Protein AF-A0A4S8L332-F1 (afdb_monomer)

pLDDT: mean 81.07, std 17.59, range [41.16, 98.25]

Sequence (161 aa):
DRGEDDEDEEHAGPAFPWEDEKTLVSDLMDEYDDGGDDEQYSDEQLTSLADSIEDSLMLHSKELSEDAAETLVPAVNRVKQAHQALKVNADYTFGAGVLEFDEACKTMEAVTLNEFDELKELYRDTRLRIVDLFKELQEAYTRRDQLWLDLDKALDEAGMM

Solvent-accessible surface area (backbone atoms only — not comparable to full-atom values): 9426 Å² total; per-residue (Å²): 137,91,81,86,90,83,88,82,85,82,73,83,64,68,95,67,80,59,86,46,46,64,54,43,36,49,64,66,52,68,75,67,76,73,88,75,89,80,80,95,71,97,41,77,65,58,49,54,48,46,53,55,48,48,54,53,49,53,51,51,52,47,54,52,39,49,55,49,18,70,54,47,43,60,53,52,52,50,51,54,51,52,52,52,50,46,66,60,50,52,57,52,57,51,51,52,51,52,52,53,50,52,52,51,50,54,51,52,50,54,52,52,52,50,52,51,52,52,51,52,49,53,51,51,52,52,53,52,51,52,53,51,52,53,50,54,50,51,53,53,50,54,52,50,55,49,53,50,53,55,48,53,52,51,37,56,75,68,65,77,111

Structure (mmCIF, N/CA/C/O backbone):
data_AF-A0A4S8L332-F1
#
_entry.id   AF-A0A4S8L332-F1
#
loop_
_atom_site.group_PDB
_atom_site.id
_atom_site.type_symbol
_atom_site.label_atom_id
_atom_site.label_alt_id
_atom_site.label_comp_id
_atom_site.label_asym_id
_atom_site.label_entity_id
_atom_site.label_seq_id
_atom_site.pdbx_PDB_ins_code
_atom_site.Cartn_x
_atom_site.Cartn_y
_atom_site.Cartn_z
_atom_site.occupancy
_atom_site.B_iso_or_equiv
_atom_site.auth_seq_id
_atom_site.auth_comp_id
_atom_site.auth_asym_id
_atom_site.auth_atom_id
_atom_site.pdbx_PDB_model_num
ATOM 1 N N . ASP A 1 1 ? 19.972 -12.042 28.979 1.00 45.00 1 ASP A N 1
ATOM 2 C CA . ASP A 1 1 ? 19.303 -10.901 29.613 1.00 45.00 1 ASP A CA 1
ATOM 3 C C . ASP A 1 1 ? 17.973 -10.718 28.906 1.00 45.00 1 ASP A C 1
ATOM 5 O O . ASP A 1 1 ? 17.980 -10.680 27.680 1.00 45.00 1 ASP A O 1
ATOM 9 N N . ARG A 1 2 ? 16.893 -10.708 29.695 1.00 43.41 2 ARG A N 1
ATOM 10 C CA . ARG A 1 2 ? 15.463 -10.631 29.340 1.00 43.41 2 ARG A CA 1
ATOM 11 C C . ARG A 1 2 ? 14.847 -11.820 28.600 1.00 43.41 2 ARG A C 1
ATOM 13 O O . ARG A 1 2 ? 14.664 -11.799 27.389 1.00 43.41 2 ARG A O 1
ATOM 20 N N . GLY A 1 3 ? 14.485 -12.825 29.389 1.00 41.59 3 GLY A N 1
ATOM 21 C CA . GLY A 1 3 ? 13.325 -13.670 29.137 1.00 41.59 3 GLY A CA 1
ATOM 22 C C . GLY A 1 3 ? 12.377 -13.531 30.328 1.00 41.59 3 GLY A C 1
ATOM 23 O O . GLY A 1 3 ? 12.863 -13.508 31.456 1.00 41.59 3 GLY A O 1
ATOM 24 N N . GLU A 1 4 ? 11.085 -13.430 30.018 1.00 46.94 4 GLU A N 1
ATOM 25 C CA . GLU A 1 4 ? 9.957 -13.859 30.859 1.00 46.94 4 GLU A CA 1
ATOM 26 C C . GLU A 1 4 ? 9.672 -13.015 32.113 1.00 46.94 4 GLU A C 1
ATOM 28 O O . GLU A 1 4 ? 9.978 -13.413 33.227 1.00 46.94 4 GLU A O 1
ATOM 33 N N . ASP A 1 5 ? 9.015 -11.872 31.896 1.00 45.50 5 ASP A N 1
ATOM 34 C CA . ASP A 1 5 ? 8.039 -11.292 32.831 1.00 45.50 5 ASP A CA 1
ATOM 35 C C . ASP A 1 5 ? 6.737 -11.121 32.024 1.00 45.50 5 ASP A C 1
ATOM 37 O O . ASP A 1 5 ? 6.531 -10.080 31.413 1.00 45.50 5 ASP A O 1
ATOM 41 N N . ASP A 1 6 ? 5.923 -12.174 31.926 1.00 45.62 6 ASP A N 1
ATOM 42 C CA . ASP A 1 6 ? 4.542 -12.129 31.398 1.00 45.62 6 ASP A CA 1
ATOM 43 C C . ASP A 1 6 ? 3.670 -13.159 32.158 1.00 45.62 6 ASP A C 1
ATOM 45 O O . ASP A 1 6 ? 2.845 -13.875 31.592 1.00 45.62 6 ASP A O 1
ATOM 49 N N . GLU A 1 7 ? 3.876 -13.262 33.473 1.00 47.06 7 GLU A N 1
ATOM 50 C CA . GLU A 1 7 ? 3.005 -14.003 34.392 1.00 47.06 7 GLU A CA 1
ATOM 51 C C . GLU A 1 7 ? 2.351 -13.010 35.362 1.00 47.06 7 GLU A C 1
ATOM 53 O O . GLU A 1 7 ? 2.721 -12.965 36.523 1.00 47.06 7 GLU A O 1
ATOM 58 N N . ASP A 1 8 ? 1.432 -12.161 34.882 1.00 45.25 8 ASP A N 1
ATOM 59 C CA . ASP A 1 8 ? 0.619 -11.285 35.754 1.00 45.25 8 ASP A CA 1
ATOM 60 C C . ASP A 1 8 ? -0.705 -10.824 35.086 1.00 45.25 8 ASP A C 1
ATOM 62 O O . ASP A 1 8 ? -1.198 -9.721 35.309 1.00 45.25 8 ASP A O 1
ATOM 66 N N . GLU A 1 9 ? -1.339 -11.673 34.268 1.00 46.66 9 GLU A N 1
ATOM 67 C CA . GLU A 1 9 ? -2.736 -11.465 33.827 1.00 46.66 9 GLU A CA 1
ATOM 68 C C . GLU A 1 9 ? -3.653 -12.615 34.281 1.00 46.66 9 GLU A C 1
ATOM 70 O O . GLU A 1 9 ? -4.531 -13.078 33.553 1.00 46.66 9 GLU A O 1
ATOM 75 N N . GLU A 1 10 ? -3.477 -13.101 35.512 1.00 47.38 10 GLU A N 1
ATOM 76 C CA . GLU A 1 10 ? -4.413 -14.054 36.113 1.00 47.38 10 GLU A CA 1
ATOM 77 C C . GLU A 1 10 ? -5.513 -13.302 36.886 1.00 47.38 10 GLU A C 1
ATOM 79 O O . GLU A 1 10 ? -5.382 -12.930 38.047 1.00 47.38 10 GLU A O 1
ATOM 84 N N . HIS A 1 11 ? -6.628 -13.073 36.186 1.00 44.50 11 HIS A N 1
ATOM 85 C CA . HIS A 1 11 ? -7.965 -12.866 36.748 1.00 44.50 11 HIS A CA 1
ATOM 86 C C . HIS A 1 11 ? -8.146 -11.741 37.784 1.00 44.50 11 HIS A C 1
ATOM 88 O O . HIS A 1 11 ? -8.656 -11.960 38.884 1.00 44.50 11 HIS A O 1
ATOM 94 N N . ALA A 1 12 ? -7.948 -10.488 37.366 1.00 46.88 12 ALA A N 1
ATOM 95 C CA . ALA A 1 12 ? -8.847 -9.450 37.862 1.00 46.88 12 ALA A CA 1
ATOM 96 C C . ALA A 1 12 ? -10.250 -9.787 37.327 1.00 46.88 12 ALA A C 1
ATOM 98 O O . ALA A 1 12 ? -10.522 -9.641 36.132 1.00 46.88 12 ALA A O 1
ATOM 99 N N . GLY A 1 13 ? -11.125 -10.318 38.188 1.00 54.38 13 GLY A N 1
ATOM 100 C CA . GLY A 1 13 ? -12.549 -10.447 37.878 1.00 54.38 13 GLY A CA 1
ATOM 101 C C . GLY A 1 13 ? -13.101 -9.122 37.328 1.00 54.38 13 GLY A C 1
ATOM 102 O O . GLY A 1 13 ? -12.481 -8.074 37.530 1.00 54.38 13 GLY A O 1
ATOM 103 N N . PRO A 1 14 ? -14.229 -9.137 36.593 1.00 59.44 14 PRO A N 1
ATOM 104 C CA . PRO A 1 14 ? -14.805 -7.910 36.053 1.00 59.44 14 PRO A CA 1
ATOM 105 C C . PRO A 1 14 ? -14.863 -6.855 37.159 1.00 59.44 14 PRO A C 1
ATOM 107 O O . PRO A 1 14 ? -15.480 -7.096 38.191 1.00 59.44 14 PRO A O 1
ATOM 110 N N . ALA A 1 15 ? -14.202 -5.709 36.941 1.00 61.72 15 ALA A N 1
ATOM 111 C CA . ALA A 1 15 ? -14.049 -4.648 37.944 1.00 61.72 15 ALA A CA 1
ATOM 112 C C . ALA A 1 15 ? -15.389 -4.197 38.559 1.00 61.72 15 ALA A C 1
ATOM 114 O O . ALA A 1 15 ? -15.407 -3.632 39.645 1.00 61.72 15 ALA A O 1
ATOM 115 N N . PHE A 1 16 ? -16.497 -4.482 37.863 1.00 66.62 16 PHE A N 1
ATOM 116 C CA . PHE A 1 16 ? -17.864 -4.356 38.349 1.00 66.62 16 PHE A CA 1
ATOM 117 C C . PHE A 1 16 ? -18.670 -5.610 37.947 1.00 66.62 16 PHE A C 1
ATOM 119 O O . PHE A 1 16 ? -19.083 -5.719 36.781 1.00 66.62 16 PHE A O 1
ATOM 126 N N . PRO A 1 17 ? -18.901 -6.569 38.863 1.00 72.25 17 PRO A N 1
ATOM 127 C CA . PRO A 1 17 ? -19.632 -7.808 38.580 1.00 72.25 17 PRO A CA 1
ATOM 128 C C . PRO A 1 17 ? -21.156 -7.614 38.488 1.00 72.25 17 PRO A C 1
ATOM 130 O O . PRO A 1 17 ? -21.883 -8.578 38.271 1.00 72.25 17 PRO A O 1
ATOM 133 N N . TRP A 1 18 ? -21.654 -6.384 38.634 1.00 79.56 18 TRP A N 1
ATOM 134 C CA . TRP A 1 18 ? -23.081 -6.082 38.604 1.00 79.56 18 TRP A CA 1
ATOM 135 C C . TRP A 1 18 ? -23.634 -6.208 37.178 1.00 79.56 18 TRP A C 1
ATOM 137 O O . TRP A 1 18 ? -23.253 -5.454 36.275 1.00 79.56 18 TRP A O 1
ATOM 147 N N . GLU A 1 19 ? -24.504 -7.193 36.977 1.00 75.81 19 GLU A N 1
ATOM 148 C CA . GLU A 1 19 ? -25.238 -7.416 35.723 1.00 75.81 19 GLU A CA 1
ATOM 149 C C . GLU A 1 19 ? -26.694 -6.933 35.830 1.00 75.81 19 GLU A C 1
ATOM 151 O O . GLU A 1 19 ? -27.274 -6.492 34.836 1.00 75.81 19 GLU A O 1
ATOM 156 N N . ASP A 1 20 ? -27.258 -6.948 37.040 1.00 77.62 20 ASP A N 1
ATOM 157 C CA . ASP A 1 20 ? -28.590 -6.446 37.366 1.00 77.62 20 ASP A CA 1
ATOM 158 C C . ASP A 1 20 ? -28.603 -5.700 38.713 1.00 77.62 20 ASP A C 1
ATOM 160 O O . ASP A 1 20 ? -27.654 -5.766 39.501 1.00 77.62 20 ASP A O 1
ATOM 164 N N . GLU A 1 21 ? -29.686 -4.966 38.971 1.00 79.06 21 GLU A N 1
ATOM 165 C CA . GLU A 1 21 ? -29.873 -4.156 40.181 1.00 79.06 21 GLU A CA 1
ATOM 166 C C . GLU A 1 21 ? -29.805 -5.012 41.448 1.00 79.06 21 GLU A C 1
ATOM 168 O O . GLU A 1 21 ? -29.277 -4.585 42.471 1.00 79.06 21 GLU A O 1
ATOM 173 N N . LYS A 1 22 ? -30.260 -6.265 41.362 1.00 79.44 22 LYS A N 1
ATOM 174 C CA . LYS A 1 22 ? -30.251 -7.212 42.481 1.00 79.44 22 LYS A CA 1
ATOM 175 C C . LYS A 1 22 ? -28.837 -7.581 42.902 1.00 79.44 22 LYS A C 1
ATOM 177 O O . LYS A 1 22 ? -28.583 -7.686 44.094 1.00 79.44 22 LYS A O 1
ATOM 182 N N . THR A 1 23 ? -27.930 -7.748 41.941 1.00 79.94 23 THR A N 1
ATOM 183 C CA . THR A 1 23 ? -26.530 -8.079 42.213 1.00 79.94 23 THR A CA 1
ATOM 184 C C . THR A 1 23 ? -25.836 -6.944 42.968 1.00 79.94 23 THR A C 1
ATOM 186 O O . THR A 1 23 ? -25.067 -7.224 43.880 1.00 79.94 23 THR A O 1
ATOM 189 N N . LEU A 1 24 ? -26.134 -5.677 42.645 1.00 79.38 24 LEU A N 1
ATOM 190 C CA . LEU A 1 24 ? -25.608 -4.531 43.401 1.00 79.38 24 LEU A CA 1
ATOM 191 C C . LEU A 1 24 ? -26.254 -4.410 44.788 1.00 79.38 24 LEU A C 1
ATOM 193 O O . LEU A 1 24 ? -25.553 -4.178 45.765 1.00 79.38 24 LEU A O 1
ATOM 197 N N . VAL A 1 25 ? -27.579 -4.559 44.887 1.00 79.75 25 VAL A N 1
ATOM 198 C CA . VAL A 1 25 ? -28.289 -4.442 46.173 1.00 79.75 25 VAL A CA 1
ATOM 199 C C . VAL A 1 25 ? -27.840 -5.526 47.155 1.00 79.75 25 VAL A C 1
ATOM 201 O O . VAL A 1 25 ? -27.675 -5.228 48.332 1.00 79.75 25 VAL A O 1
ATOM 204 N N . SER A 1 26 ? -27.607 -6.759 46.696 1.00 79.31 26 SER A N 1
ATOM 205 C CA . SER A 1 26 ? -27.041 -7.824 47.536 1.00 79.31 26 SER A CA 1
ATOM 206 C C . SER A 1 26 ? -25.629 -7.493 48.023 1.00 79.31 26 SER A C 1
ATOM 208 O O . SER A 1 26 ? -25.372 -7.613 49.213 1.00 79.31 26 SER A O 1
ATOM 210 N N . ASP A 1 27 ? -24.756 -7.006 47.139 1.00 78.06 27 ASP A N 1
ATOM 211 C CA . ASP A 1 27 ? -23.380 -6.595 47.471 1.00 78.06 27 ASP A CA 1
ATOM 212 C C . ASP A 1 27 ? -23.355 -5.453 48.508 1.00 78.06 27 ASP A C 1
ATOM 214 O O . ASP A 1 27 ? -22.540 -5.451 49.424 1.00 78.06 27 ASP A O 1
ATOM 218 N N . LEU A 1 28 ? -24.305 -4.512 48.418 1.00 73.44 28 LEU A N 1
ATOM 219 C CA . LEU A 1 28 ? -24.420 -3.388 49.354 1.00 73.44 28 LEU A CA 1
ATOM 220 C C . LEU A 1 28 ? -25.042 -3.778 50.707 1.00 73.44 28 LEU A C 1
ATOM 222 O O . LEU A 1 28 ? -24.780 -3.124 51.712 1.00 73.44 28 LEU A O 1
ATOM 226 N N . MET A 1 29 ? -25.910 -4.794 50.729 1.00 75.69 29 MET A N 1
ATOM 227 C CA . MET A 1 29 ? -26.615 -5.242 51.937 1.00 75.69 29 MET A CA 1
ATOM 228 C C . MET A 1 29 ? -25.829 -6.272 52.747 1.00 75.69 29 MET A C 1
ATOM 230 O O . MET A 1 29 ? -25.939 -6.272 53.971 1.00 75.69 29 MET A O 1
ATOM 234 N N . ASP A 1 30 ? -25.022 -7.111 52.093 1.00 68.50 30 ASP A N 1
ATOM 235 C CA . ASP A 1 30 ? -24.183 -8.116 52.762 1.00 68.50 30 ASP A CA 1
ATOM 236 C C . ASP A 1 3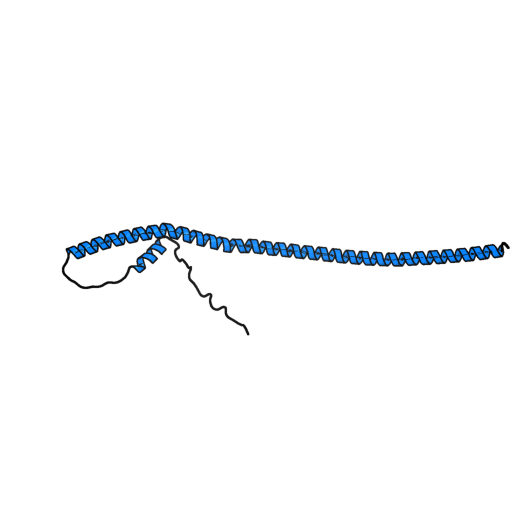0 ? -23.083 -7.475 53.640 1.00 68.50 30 ASP A C 1
ATOM 238 O O . ASP A 1 30 ? -22.539 -8.134 54.524 1.00 68.50 30 ASP A O 1
ATOM 242 N N . GLU A 1 31 ? -22.781 -6.181 53.464 1.00 59.97 31 GLU A N 1
ATOM 243 C CA . GLU A 1 31 ? -21.813 -5.439 54.289 1.00 59.97 31 GLU A CA 1
ATOM 244 C C . GLU A 1 31 ? -22.379 -5.006 55.665 1.00 59.97 31 GLU A C 1
ATOM 246 O O . GLU A 1 31 ? -21.619 -4.581 56.535 1.00 59.97 31 GLU A O 1
ATOM 251 N N . TYR A 1 32 ? -23.695 -5.142 55.896 1.00 55.66 32 TYR A N 1
ATOM 252 C CA . TYR A 1 32 ? -24.372 -4.733 57.140 1.00 55.66 32 TYR A CA 1
ATOM 253 C C . TYR A 1 32 ? -24.600 -5.864 58.161 1.00 55.66 32 TYR A C 1
ATOM 255 O O . TYR A 1 32 ? -25.199 -5.613 59.207 1.00 55.66 32 TYR A O 1
ATOM 263 N N . ASP A 1 33 ? -24.110 -7.082 57.914 1.00 52.72 33 ASP A N 1
ATOM 264 C CA . ASP A 1 33 ? -24.174 -8.191 58.882 1.00 52.72 33 ASP A CA 1
ATOM 265 C C . ASP A 1 33 ? -23.051 -8.068 59.938 1.00 52.72 33 ASP A C 1
ATOM 267 O O . ASP A 1 33 ? -22.166 -8.918 60.048 1.00 52.72 33 ASP A O 1
ATOM 271 N N . ASP A 1 34 ? -23.034 -6.961 60.695 1.00 46.94 34 ASP A N 1
ATOM 272 C CA . ASP A 1 34 ? -22.167 -6.816 61.872 1.00 46.94 34 ASP A CA 1
ATOM 273 C C . ASP A 1 34 ? -22.907 -7.331 63.109 1.00 46.94 34 ASP A C 1
ATOM 275 O O . ASP A 1 34 ? -23.775 -6.675 63.690 1.00 46.94 34 ASP A O 1
ATOM 279 N N . GLY A 1 35 ? -22.570 -8.565 63.483 1.00 54.94 35 GLY A N 1
ATOM 280 C CA . GLY A 1 35 ? -23.045 -9.228 64.686 1.00 54.94 35 GLY A CA 1
ATOM 281 C C . GLY A 1 35 ? -22.627 -8.482 65.952 1.00 54.94 35 GLY A C 1
ATOM 282 O O . GLY A 1 35 ? -21.525 -8.670 66.463 1.00 54.94 35 GLY A O 1
ATOM 283 N N . GLY A 1 36 ? -23.544 -7.687 66.499 1.00 45.84 36 GLY A N 1
ATOM 284 C CA . GLY A 1 36 ? -23.434 -7.066 67.816 1.00 45.84 36 GLY A CA 1
ATOM 285 C C . GLY A 1 36 ? -24.341 -7.749 68.835 1.00 45.84 36 GLY A C 1
ATOM 286 O O . GLY A 1 36 ? -25.435 -7.271 69.115 1.00 45.84 36 GLY A O 1
ATOM 287 N N . ASP A 1 37 ? -23.884 -8.872 69.381 1.00 53.12 37 ASP A N 1
ATOM 288 C CA . ASP A 1 37 ? -24.436 -9.496 70.587 1.00 53.12 37 ASP A CA 1
ATOM 289 C C . ASP A 1 37 ? -24.008 -8.626 71.787 1.00 53.12 37 ASP A C 1
ATOM 291 O O . ASP A 1 37 ? -22.820 -8.602 72.107 1.00 53.12 37 ASP A O 1
ATOM 295 N N . ASP A 1 38 ? -24.914 -7.865 72.424 1.00 43.44 38 ASP A N 1
ATOM 296 C CA . ASP A 1 38 ? -24.597 -7.245 73.723 1.00 43.44 38 ASP A CA 1
ATOM 297 C C . ASP A 1 38 ? -25.811 -7.084 74.671 1.00 43.44 38 ASP A C 1
ATOM 299 O O . ASP A 1 38 ? -26.717 -6.270 74.500 1.00 43.44 38 ASP A O 1
ATOM 303 N N . GLU A 1 39 ? -25.783 -7.963 75.672 1.00 46.38 39 GLU A N 1
ATOM 304 C CA . GLU A 1 39 ? -26.276 -7.928 77.053 1.00 46.38 39 GLU A CA 1
ATOM 305 C C . GLU A 1 39 ? -27.583 -7.199 77.455 1.00 46.38 39 GLU A C 1
ATOM 307 O O . GLU A 1 39 ? -27.676 -5.995 77.683 1.00 46.38 39 GLU A O 1
ATOM 312 N N . GLN A 1 40 ? -28.560 -8.061 77.761 1.00 56.94 40 GLN A N 1
ATOM 313 C CA . GLN A 1 40 ? -29.637 -7.968 78.758 1.00 56.94 40 GLN A CA 1
ATOM 314 C C . GLN A 1 40 ? -29.535 -6.838 79.808 1.00 56.94 40 GLN A C 1
ATOM 316 O O . GLN A 1 40 ? -28.904 -7.016 80.846 1.00 56.94 40 GLN A O 1
ATOM 321 N N . TYR A 1 41 ? -30.352 -5.789 79.660 1.00 41.16 41 TYR A N 1
ATOM 322 C CA . TYR A 1 41 ? -31.003 -5.103 80.787 1.00 41.16 41 TYR A CA 1
ATOM 323 C C . TYR A 1 41 ? -32.437 -4.707 80.413 1.00 41.16 41 TYR A C 1
ATOM 325 O O . TYR A 1 41 ? -32.749 -4.433 79.260 1.00 41.16 41 TYR A O 1
ATOM 333 N N . SER A 1 42 ? -33.331 -4.750 81.403 1.00 61.50 42 SER A N 1
ATOM 334 C CA . SER A 1 42 ? -34.779 -4.604 81.246 1.00 61.50 42 SER A CA 1
ATOM 335 C C . SER A 1 42 ? -35.174 -3.264 80.637 1.00 61.50 42 SER A C 1
ATOM 337 O O . SER A 1 42 ? -35.155 -2.255 81.343 1.00 61.50 42 SER A O 1
ATOM 339 N N . ASP A 1 43 ? -35.613 -3.279 79.384 1.00 52.38 43 ASP A N 1
ATOM 340 C CA . ASP A 1 43 ? -36.375 -2.180 78.815 1.00 52.38 43 ASP A CA 1
ATOM 341 C C . ASP A 1 43 ? -37.162 -2.640 77.574 1.00 52.38 43 ASP A C 1
ATOM 343 O O . ASP A 1 43 ? -36.805 -2.355 76.440 1.00 52.38 43 ASP A O 1
ATOM 347 N N . GLU A 1 44 ? -38.245 -3.399 77.782 1.00 58.44 44 GLU A N 1
ATOM 348 C CA . GLU A 1 44 ? -39.112 -3.910 76.698 1.00 58.44 44 GLU A CA 1
ATOM 349 C C . GLU A 1 44 ? -39.694 -2.787 75.810 1.00 58.44 44 GLU A C 1
ATOM 351 O O . GLU A 1 44 ? -40.106 -3.032 74.677 1.00 58.44 44 GLU A O 1
ATOM 356 N N . GLN A 1 45 ? -39.731 -1.545 76.310 1.00 57.53 45 GLN A N 1
ATOM 357 C CA . GLN A 1 45 ? -40.161 -0.370 75.549 1.00 57.53 45 GLN A CA 1
ATOM 358 C C . GLN A 1 45 ? -39.024 0.236 74.716 1.00 57.53 45 GLN A C 1
ATOM 360 O O . GLN A 1 45 ? -39.284 0.654 73.591 1.00 57.53 45 GLN A O 1
ATOM 365 N N . LEU A 1 46 ? -37.786 0.268 75.215 1.00 60.03 46 LEU A N 1
ATOM 366 C CA . LEU A 1 46 ? -36.602 0.681 74.463 1.00 60.03 46 LEU A CA 1
ATOM 367 C C . LEU A 1 46 ? -36.171 -0.396 73.474 1.00 60.03 46 LEU A C 1
ATOM 369 O O . LEU A 1 46 ? -35.718 -0.012 72.409 1.00 60.03 46 LEU A O 1
ATOM 373 N N . THR A 1 47 ? -36.350 -1.692 73.750 1.00 67.56 47 THR A N 1
ATOM 374 C CA . THR A 1 47 ? -36.131 -2.742 72.740 1.00 67.56 47 THR A CA 1
ATOM 375 C C . THR A 1 47 ? -37.199 -2.661 71.661 1.00 67.56 47 THR A C 1
ATOM 377 O O . THR A 1 47 ? -36.858 -2.601 70.496 1.00 67.56 47 THR A O 1
ATOM 380 N N . SER A 1 48 ? -38.481 -2.492 72.010 1.00 70.06 48 SER A N 1
ATOM 381 C CA . SER A 1 48 ? -39.529 -2.272 70.999 1.00 70.06 48 SER A CA 1
ATOM 382 C C . SER A 1 48 ? -39.324 -0.984 70.189 1.00 70.06 48 SER A C 1
ATOM 384 O O . SER A 1 48 ? -39.729 -0.926 69.027 1.00 70.06 48 SER A O 1
ATOM 386 N N . LEU A 1 49 ? -38.746 0.063 70.788 1.00 69.81 49 LEU A N 1
ATOM 387 C CA . LEU A 1 49 ? -38.393 1.297 70.087 1.00 69.81 49 LEU A CA 1
ATOM 388 C C . LEU A 1 49 ? -37.131 1.117 69.236 1.00 69.81 49 LEU A C 1
ATOM 390 O O . LEU A 1 49 ? -37.087 1.649 68.133 1.00 69.81 49 LEU A O 1
ATOM 394 N N . ALA A 1 50 ? -36.137 0.377 69.727 1.00 74.12 50 ALA A N 1
ATOM 395 C CA . ALA A 1 50 ? -34.931 0.022 68.991 1.00 74.12 50 ALA A CA 1
ATOM 396 C C . ALA A 1 50 ? -35.286 -0.833 67.772 1.00 74.12 50 ALA A C 1
ATOM 398 O O . ALA A 1 50 ? -34.945 -0.421 66.673 1.00 74.12 50 ALA A O 1
ATOM 399 N N . ASP A 1 51 ? -36.092 -1.884 67.939 1.00 74.94 51 ASP A N 1
ATOM 400 C CA . ASP A 1 51 ? -36.610 -2.732 66.859 1.00 74.94 51 ASP A CA 1
ATOM 401 C C . ASP A 1 51 ? -37.411 -1.895 65.842 1.00 74.94 51 ASP A C 1
ATOM 403 O O . ASP A 1 51 ? -37.223 -1.996 64.634 1.00 74.94 51 ASP A O 1
ATOM 407 N N . SER A 1 52 ? -38.272 -0.981 66.313 1.00 75.69 52 SER A N 1
ATOM 408 C CA . SER A 1 52 ? -39.035 -0.089 65.425 1.00 75.69 52 SER A CA 1
ATOM 409 C C . SER A 1 52 ? -38.151 0.898 64.655 1.00 75.69 52 SER A C 1
ATOM 411 O O . SER A 1 52 ? -38.527 1.317 63.556 1.00 75.69 52 SER A O 1
ATOM 413 N N . ILE A 1 53 ? -37.042 1.347 65.245 1.00 76.31 53 ILE A N 1
ATOM 414 C CA . ILE A 1 53 ? -36.089 2.250 64.596 1.00 76.31 53 ILE A CA 1
ATOM 415 C C . ILE A 1 53 ? -35.231 1.457 63.612 1.00 76.31 53 ILE A C 1
ATOM 417 O O . ILE A 1 53 ? -35.049 1.919 62.489 1.00 76.31 53 ILE A O 1
ATOM 421 N N . GLU A 1 54 ? -34.777 0.269 63.997 1.00 82.44 54 GLU A N 1
ATOM 422 C CA . GLU A 1 54 ? -34.032 -0.673 63.166 1.00 82.44 54 GLU A CA 1
ATOM 423 C C . GLU A 1 54 ? -34.823 -1.037 61.912 1.00 82.44 54 GLU A C 1
ATOM 425 O O . GLU A 1 54 ? -34.326 -0.830 60.809 1.00 82.44 54 GLU A O 1
ATOM 430 N N . ASP A 1 55 ? -36.093 -1.423 62.048 1.00 78.75 55 ASP A N 1
ATOM 431 C CA . ASP A 1 55 ? -36.972 -1.713 60.911 1.00 78.75 55 ASP A CA 1
ATOM 432 C C . ASP A 1 55 ? -37.096 -0.510 59.963 1.00 78.75 55 ASP A C 1
ATOM 434 O O . ASP A 1 55 ? -37.042 -0.650 58.738 1.00 78.75 55 ASP A O 1
ATOM 438 N N . SER A 1 56 ? -37.240 0.700 60.517 1.00 76.69 56 SER A N 1
ATOM 439 C CA . SER A 1 56 ? -37.349 1.924 59.717 1.00 76.69 56 SER A CA 1
ATOM 440 C C . SER A 1 56 ? -36.036 2.299 59.018 1.00 76.69 56 SER A C 1
ATOM 442 O O . SER A 1 56 ? -36.059 2.782 57.884 1.00 76.69 56 SER A O 1
ATOM 444 N N . LEU A 1 57 ? -34.894 2.043 59.664 1.00 80.56 57 LEU A N 1
ATOM 445 C CA . LEU A 1 57 ? -33.561 2.283 59.118 1.00 80.56 57 LEU A CA 1
ATOM 446 C C . LEU A 1 57 ? -33.207 1.248 58.054 1.00 80.56 57 LEU A C 1
ATOM 448 O O . LEU A 1 57 ? -32.679 1.625 57.015 1.00 80.56 57 LEU A O 1
ATOM 452 N N . MET A 1 58 ? -33.552 -0.022 58.263 1.00 81.81 58 MET A N 1
ATOM 453 C CA . MET A 1 58 ? -33.373 -1.096 57.287 1.00 81.81 58 MET A CA 1
ATOM 454 C C . MET A 1 58 ? -34.232 -0.858 56.045 1.00 81.81 58 MET A C 1
ATOM 456 O O . MET A 1 58 ? -33.751 -1.010 54.923 1.00 81.81 58 MET A O 1
ATOM 460 N N . LEU A 1 59 ? -35.478 -0.403 56.222 1.00 82.12 59 LEU A N 1
ATOM 461 C CA . LEU A 1 59 ? -36.344 -0.012 55.109 1.00 82.12 59 LEU A CA 1
ATOM 462 C C . LEU A 1 59 ? -35.742 1.153 54.306 1.00 82.12 59 LEU A C 1
ATOM 464 O O . LEU A 1 59 ? -35.676 1.080 53.083 1.00 82.12 59 LEU A O 1
ATOM 468 N N . HIS A 1 60 ? -35.275 2.206 54.983 1.00 81.12 60 HIS A N 1
ATOM 469 C CA . HIS A 1 60 ? -34.692 3.376 54.320 1.00 81.12 60 HIS A CA 1
ATOM 470 C C . HIS A 1 60 ? -33.319 3.075 53.696 1.00 81.12 60 HIS A C 1
ATOM 472 O O . HIS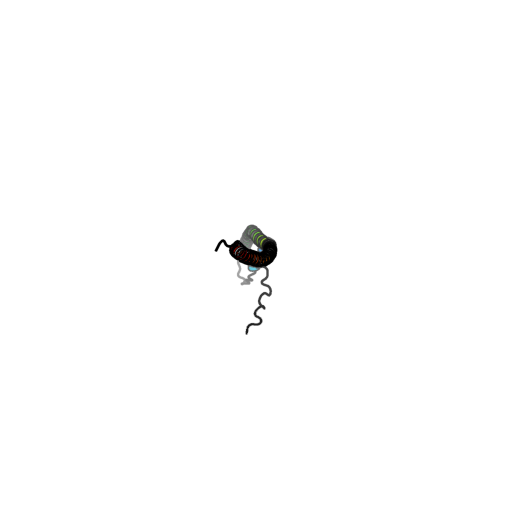 A 1 60 ? -32.982 3.613 52.643 1.00 81.12 60 HIS A O 1
ATOM 478 N N . SER A 1 61 ? -32.519 2.212 54.325 1.00 81.88 61 SER A N 1
ATOM 479 C CA . SER A 1 61 ? -31.259 1.702 53.772 1.00 81.88 61 SER A CA 1
ATOM 480 C C . SER A 1 61 ? -31.521 0.940 52.475 1.00 81.88 61 SER A C 1
ATOM 482 O O . SER A 1 61 ? -30.851 1.162 51.468 1.00 81.88 61 SER A O 1
ATOM 484 N N . LYS A 1 62 ? -32.575 0.117 52.464 1.00 84.38 62 LYS A N 1
ATOM 485 C CA . LYS A 1 62 ? -33.014 -0.615 51.280 1.00 84.38 62 LYS A CA 1
ATOM 486 C C . LYS A 1 62 ? -33.515 0.281 50.161 1.00 84.38 62 LYS A C 1
ATOM 488 O O . LYS A 1 62 ? -33.144 0.074 49.015 1.00 84.38 62 LYS A O 1
ATOM 493 N N . GLU A 1 63 ? -34.330 1.277 50.478 1.00 86.94 63 GLU A N 1
ATOM 494 C CA . GLU A 1 63 ? -34.816 2.227 49.475 1.00 86.94 63 GLU A CA 1
ATOM 495 C C . GLU A 1 63 ? -33.652 3.011 48.845 1.00 86.94 63 GLU A C 1
ATOM 497 O O . GLU A 1 63 ? -33.599 3.185 47.630 1.00 86.94 63 GLU A O 1
ATOM 502 N N . LEU A 1 64 ? -32.670 3.415 49.657 1.00 85.56 64 LEU A N 1
ATOM 503 C CA . LEU A 1 64 ? -31.482 4.115 49.175 1.00 85.56 64 LEU A CA 1
ATOM 504 C C . LEU A 1 64 ? -30.572 3.215 48.323 1.00 85.56 64 LEU A C 1
ATOM 506 O O . LEU A 1 64 ? -30.001 3.681 47.337 1.00 85.56 64 LEU A O 1
ATOM 510 N N . SER A 1 65 ? -30.422 1.939 48.689 1.00 85.38 65 SER A N 1
ATOM 511 C CA . SER A 1 65 ? -29.616 0.989 47.919 1.00 85.38 65 SER A CA 1
ATOM 512 C C . SER A 1 65 ? -30.278 0.606 46.597 1.00 85.38 65 SER A C 1
ATOM 514 O O . SER A 1 65 ? -29.589 0.488 45.583 1.00 85.38 65 SER A O 1
ATOM 516 N N . GLU A 1 66 ? -31.607 0.491 46.575 1.00 87.56 66 GLU A N 1
ATOM 517 C CA . GLU A 1 66 ? -32.388 0.305 45.351 1.00 87.56 66 GLU A CA 1
ATOM 518 C C . GLU A 1 66 ? -32.255 1.523 44.417 1.00 87.56 66 GLU A C 1
ATOM 520 O O . GLU A 1 66 ? -31.931 1.339 43.245 1.00 87.56 66 GLU A O 1
ATOM 525 N N . ASP A 1 67 ? -32.370 2.758 44.921 1.00 87.62 67 ASP A N 1
ATOM 526 C CA . ASP A 1 67 ? -32.172 3.986 44.121 1.00 87.62 67 ASP A CA 1
ATOM 527 C C . ASP A 1 67 ? -30.733 4.099 43.568 1.00 87.62 67 ASP A C 1
ATOM 529 O O . ASP A 1 67 ? -30.493 4.432 42.399 1.00 87.62 67 ASP A O 1
ATOM 533 N N . ALA A 1 68 ? -29.736 3.733 44.380 1.00 84.25 68 ALA A N 1
ATOM 534 C CA . ALA A 1 68 ? -28.351 3.642 43.928 1.00 84.25 68 ALA A CA 1
ATOM 535 C C . ALA A 1 68 ? -28.178 2.580 42.825 1.00 84.25 68 ALA A C 1
ATOM 537 O O . ALA A 1 68 ? -27.456 2.809 41.853 1.00 84.25 68 ALA A O 1
ATOM 538 N N . ALA A 1 69 ? -28.865 1.441 42.916 1.00 87.75 69 ALA A N 1
ATOM 539 C CA . ALA A 1 69 ? -28.816 0.398 41.894 1.00 87.75 69 ALA A CA 1
ATOM 540 C C . ALA A 1 69 ? -29.498 0.802 40.591 1.00 87.75 69 ALA A C 1
ATOM 542 O O . ALA A 1 69 ? -28.912 0.619 39.519 1.00 87.75 69 ALA A O 1
ATOM 543 N N . GLU A 1 70 ? -30.666 1.435 40.674 1.00 89.25 70 GLU A N 1
ATOM 544 C CA . GLU A 1 70 ? -31.390 1.956 39.514 1.00 89.25 70 GLU A CA 1
ATOM 545 C C . GLU A 1 70 ? -30.575 2.999 38.736 1.00 89.25 70 GLU A C 1
ATOM 547 O O . GLU A 1 70 ? -30.726 3.137 37.519 1.00 89.25 70 GLU A O 1
ATOM 552 N N . THR A 1 71 ? -29.669 3.714 39.405 1.00 88.69 71 THR A N 1
ATOM 553 C CA . THR A 1 71 ? -28.806 4.713 38.762 1.00 88.69 71 THR A CA 1
ATOM 554 C C . THR A 1 71 ? -27.471 4.141 38.278 1.00 88.69 71 THR A C 1
ATOM 556 O O . THR A 1 71 ? -27.042 4.441 37.156 1.00 88.69 71 THR A O 1
ATOM 559 N N . LEU A 1 72 ? -26.806 3.309 39.082 1.00 88.19 72 LEU A N 1
ATOM 560 C CA . LEU A 1 72 ? -25.450 2.829 38.804 1.00 88.19 72 LEU A CA 1
ATOM 561 C C . LEU A 1 72 ? -25.417 1.670 37.805 1.00 88.19 72 LEU A C 1
ATOM 563 O O . LEU A 1 72 ? -24.555 1.665 36.921 1.00 88.19 72 LEU A O 1
ATOM 567 N N . VAL A 1 73 ? -26.357 0.723 37.873 1.00 89.38 73 VAL A N 1
ATOM 568 C CA . VAL A 1 73 ? -26.357 -0.453 36.984 1.00 89.38 73 VAL A CA 1
ATOM 569 C C . VAL A 1 73 ? -26.503 -0.061 35.508 1.00 89.38 73 VAL A C 1
ATOM 571 O O . VAL A 1 73 ? -25.682 -0.497 34.691 1.00 89.38 73 VAL A O 1
ATOM 574 N N . PRO A 1 74 ? -27.431 0.833 35.112 1.00 91.44 74 PRO A N 1
ATOM 575 C CA . PRO A 1 74 ? -27.512 1.286 33.724 1.00 91.44 74 PRO A CA 1
ATOM 576 C C . PRO A 1 74 ? -26.258 2.034 33.255 1.00 91.44 74 PRO A C 1
ATOM 578 O O . PRO A 1 74 ? -25.879 1.934 32.083 1.00 91.44 74 PRO A O 1
ATOM 581 N N . ALA A 1 75 ? -25.602 2.785 34.146 1.00 89.75 75 ALA A N 1
ATOM 582 C CA . ALA A 1 75 ? -24.371 3.502 33.829 1.00 89.75 75 ALA A CA 1
ATOM 583 C C . ALA A 1 75 ? -23.210 2.529 33.571 1.00 89.75 75 ALA A C 1
ATOM 585 O O . ALA A 1 75 ? -22.544 2.629 32.537 1.00 89.75 75 ALA A O 1
ATOM 586 N N . VAL A 1 76 ? -23.022 1.545 34.454 1.00 89.81 76 VAL A N 1
ATOM 587 C CA . VAL A 1 76 ? -22.011 0.487 34.305 1.00 89.81 76 VAL A CA 1
ATOM 588 C C . VAL A 1 76 ? -22.262 -0.326 33.038 1.00 89.81 76 VAL A C 1
ATOM 590 O O . VAL A 1 76 ? -21.341 -0.536 32.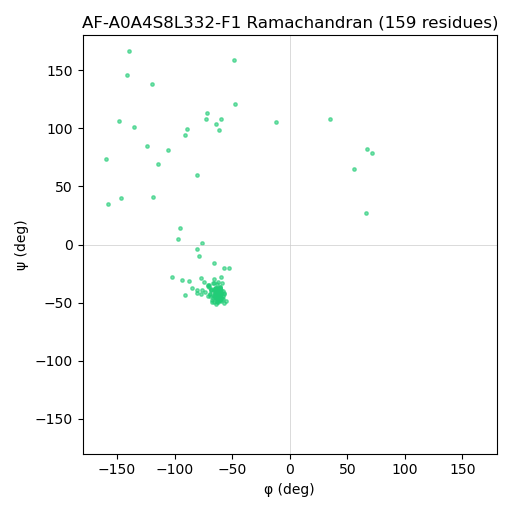246 1.00 89.81 76 VAL A O 1
ATOM 593 N N . ASN A 1 77 ? -23.513 -0.700 32.772 1.00 89.25 77 ASN A N 1
ATOM 594 C CA . ASN A 1 77 ? -23.876 -1.441 31.566 1.00 89.25 77 ASN A CA 1
ATOM 595 C C . ASN A 1 77 ? -23.585 -0.650 30.283 1.00 89.25 77 ASN A C 1
ATOM 597 O O . ASN A 1 77 ? -23.093 -1.219 29.306 1.00 89.25 77 ASN A O 1
ATOM 601 N N . ARG A 1 78 ? -23.787 0.674 30.280 1.00 89.75 78 ARG A N 1
ATOM 602 C CA . ARG A 1 78 ? -23.372 1.526 29.152 1.00 89.75 78 ARG A CA 1
ATOM 603 C C . ARG A 1 78 ? -21.860 1.556 28.955 1.00 89.75 78 ARG A C 1
ATOM 605 O O . ARG A 1 78 ? -21.407 1.494 27.814 1.00 89.75 78 ARG A O 1
ATOM 612 N N . VAL A 1 79 ? -21.082 1.635 30.033 1.00 88.44 79 VAL A N 1
ATOM 613 C CA . VAL A 1 79 ? -19.612 1.601 29.962 1.00 88.44 79 VAL A CA 1
ATOM 614 C C . VAL A 1 79 ? -19.131 0.251 29.419 1.00 88.44 79 VAL A C 1
ATOM 616 O O . VAL A 1 79 ? -18.327 0.229 28.485 1.00 88.44 79 VAL A O 1
ATOM 619 N N . LYS A 1 80 ? -19.682 -0.869 29.911 1.00 88.81 80 LYS A N 1
ATOM 620 C CA . LYS A 1 80 ? -19.397 -2.226 29.403 1.00 88.81 80 LYS A CA 1
ATOM 621 C C . LYS A 1 80 ? -19.673 -2.332 27.897 1.00 88.81 80 LYS A C 1
ATOM 623 O O . LYS A 1 80 ? -18.808 -2.771 27.139 1.00 88.81 80 LYS A O 1
ATOM 628 N N . GLN A 1 81 ? -20.836 -1.859 27.443 1.00 88.81 81 GLN A N 1
ATOM 629 C CA . GLN A 1 81 ? -21.207 -1.864 26.022 1.00 88.81 81 GLN A CA 1
ATOM 630 C C . GLN A 1 81 ? -20.272 -1.004 25.163 1.00 88.81 81 GLN A C 1
ATOM 632 O O . GLN A 1 81 ? -19.866 -1.433 24.083 1.00 88.81 81 GLN A O 1
ATOM 637 N N . ALA A 1 82 ? -19.899 0.188 25.635 1.00 86.62 82 ALA A N 1
ATOM 638 C CA . ALA A 1 82 ? -18.969 1.060 24.923 1.00 86.62 82 ALA A CA 1
ATOM 639 C C . ALA A 1 82 ? -17.582 0.414 24.778 1.00 86.62 82 ALA A C 1
ATOM 641 O O . ALA A 1 82 ? -17.017 0.422 23.684 1.00 86.62 82 ALA A O 1
ATOM 642 N N . HIS A 1 83 ? -17.063 -0.212 25.840 1.00 84.00 83 HIS A N 1
ATOM 643 C CA . HIS A 1 83 ? -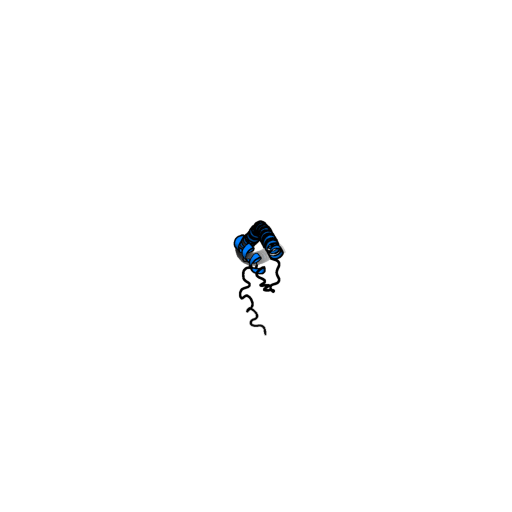15.800 -0.956 25.792 1.00 84.00 83 HIS A CA 1
ATOM 644 C C . HIS A 1 83 ? -15.859 -2.146 24.834 1.00 84.00 83 HIS A C 1
ATOM 646 O O . HIS A 1 83 ? -14.929 -2.357 24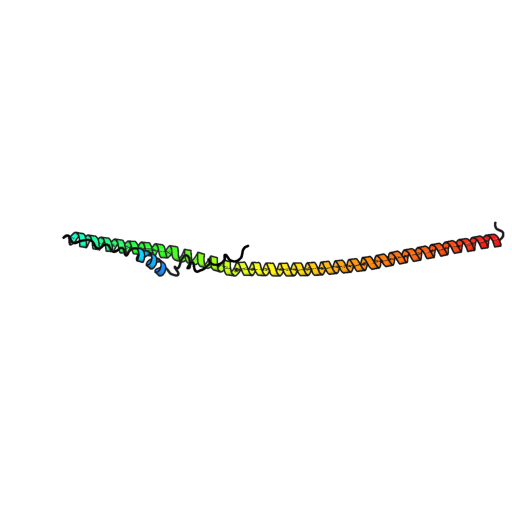.053 1.00 84.00 83 HIS A O 1
ATOM 652 N N . GLN A 1 84 ? -16.957 -2.903 24.844 1.00 84.44 84 GLN A N 1
ATOM 653 C CA . GLN A 1 84 ? -17.141 -4.027 23.932 1.00 84.44 84 GLN A CA 1
ATOM 654 C C . GLN A 1 84 ? -17.228 -3.562 22.471 1.00 84.44 84 GLN A C 1
ATOM 656 O O . GLN A 1 84 ? -16.603 -4.160 21.597 1.00 84.44 84 GLN A O 1
ATOM 661 N N . ALA A 1 85 ? -17.934 -2.460 22.204 1.00 82.62 85 ALA A N 1
ATOM 662 C CA . ALA A 1 85 ? -17.999 -1.855 20.878 1.00 82.62 85 ALA A CA 1
ATOM 663 C C . ALA A 1 85 ? -16.630 -1.343 20.404 1.00 82.62 85 ALA A C 1
ATOM 665 O O . ALA A 1 85 ? -16.311 -1.491 19.224 1.00 82.62 85 ALA A O 1
ATOM 666 N N . LEU A 1 86 ? -15.812 -0.783 21.303 1.00 78.44 86 LEU A N 1
ATOM 667 C CA . LEU A 1 86 ? -14.437 -0.392 20.988 1.00 78.44 86 LEU A CA 1
ATOM 668 C C . LEU A 1 86 ? -13.603 -1.612 20.589 1.00 78.44 86 LEU A C 1
ATOM 670 O O . LEU A 1 86 ? -12.978 -1.598 19.533 1.00 78.44 86 LEU A O 1
ATOM 674 N N . LYS A 1 87 ? -13.656 -2.681 21.394 1.00 77.38 87 LYS A N 1
ATOM 675 C CA . LYS A 1 87 ? -12.903 -3.920 21.161 1.00 77.38 87 LYS A CA 1
ATOM 676 C C . LYS A 1 87 ? -13.264 -4.586 19.831 1.00 77.38 87 LYS A C 1
ATOM 678 O O . LYS A 1 87 ? -12.401 -5.140 19.171 1.00 77.38 87 LYS A O 1
ATOM 683 N N . VAL A 1 88 ? -14.533 -4.536 19.424 1.00 78.50 88 VAL A N 1
ATOM 684 C CA . VAL A 1 88 ? -14.982 -5.163 18.168 1.00 78.50 88 VAL A CA 1
ATOM 685 C C . VAL A 1 88 ? -14.680 -4.292 16.944 1.00 78.50 88 VAL A C 1
ATOM 687 O O . VAL A 1 88 ? -14.271 -4.811 15.908 1.00 78.50 88 VAL A O 1
ATOM 690 N N . ASN A 1 89 ? -14.891 -2.976 17.030 1.00 72.06 89 ASN A N 1
ATOM 691 C CA . ASN A 1 89 ? -14.866 -2.111 15.844 1.00 72.06 89 ASN A CA 1
ATOM 692 C C . ASN A 1 89 ? -13.502 -1.464 15.563 1.00 72.06 89 ASN A C 1
ATOM 694 O O . ASN A 1 89 ? -13.188 -1.198 14.397 1.00 72.06 89 ASN A O 1
ATOM 698 N N . ALA A 1 90 ? -12.703 -1.187 16.599 1.00 68.56 90 ALA A N 1
ATOM 699 C CA . ALA A 1 90 ? -11.403 -0.541 16.426 1.00 68.56 90 ALA A CA 1
ATOM 700 C C . ALA A 1 90 ? -10.446 -1.434 15.622 1.00 68.56 90 ALA A C 1
ATOM 702 O O . ALA A 1 90 ? -9.837 -0.971 14.659 1.00 68.56 90 ALA A O 1
ATOM 703 N N . ASP A 1 91 ? -10.406 -2.728 15.940 1.00 78.94 91 ASP A N 1
ATOM 704 C CA . ASP A 1 91 ? -9.479 -3.670 15.310 1.00 78.94 91 ASP A CA 1
ATOM 705 C C . ASP A 1 91 ? -9.838 -3.958 13.849 1.00 78.94 91 ASP A C 1
ATOM 707 O O . ASP A 1 91 ? -8.953 -4.066 12.999 1.00 78.94 91 ASP A O 1
ATOM 711 N N . TYR A 1 92 ? -11.133 -4.028 13.521 1.00 82.00 92 TYR A N 1
ATOM 712 C CA . TYR A 1 92 ? -11.568 -4.311 12.152 1.00 82.00 92 TYR A CA 1
ATOM 713 C C . TYR A 1 92 ? -11.215 -3.174 11.189 1.00 82.00 92 TYR A C 1
ATOM 715 O O . TYR A 1 92 ? -10.641 -3.408 10.128 1.00 82.00 92 TYR A O 1
ATOM 723 N N . THR A 1 93 ? -11.550 -1.933 11.552 1.00 82.38 93 THR A N 1
ATOM 724 C CA . THR A 1 93 ? -11.292 -0.771 10.687 1.00 82.38 93 THR A CA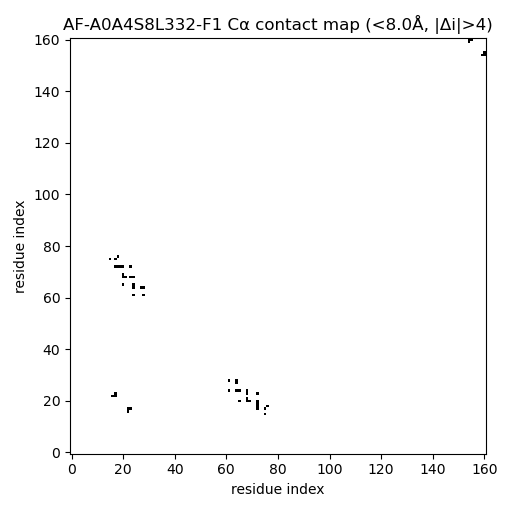 1
ATOM 725 C C . THR A 1 93 ? -9.803 -0.483 10.547 1.00 82.38 93 THR A C 1
ATOM 727 O O . THR A 1 93 ? -9.335 -0.204 9.443 1.00 82.38 93 THR A O 1
ATOM 730 N N . PHE A 1 94 ? -9.045 -0.622 11.636 1.00 84.62 94 PHE A N 1
ATOM 731 C CA . PHE A 1 94 ? -7.594 -0.510 11.604 1.00 84.62 94 PHE A CA 1
ATOM 732 C C . PHE A 1 94 ? -6.965 -1.602 10.730 1.00 84.62 94 PHE A C 1
ATOM 734 O O . PHE A 1 94 ? -6.174 -1.295 9.841 1.00 84.62 94 PHE A O 1
ATOM 741 N N . GLY A 1 95 ? -7.363 -2.865 10.919 1.00 87.88 95 GLY A N 1
ATOM 742 C CA . GLY A 1 95 ? -6.869 -3.991 10.126 1.00 87.88 95 GLY A CA 1
ATOM 743 C C . GLY A 1 95 ? -7.181 -3.851 8.634 1.00 87.88 95 GLY A C 1
ATOM 744 O O . GLY A 1 95 ? -6.305 -4.078 7.801 1.00 87.88 95 GLY A O 1
ATOM 745 N N . ALA A 1 96 ? -8.392 -3.404 8.291 1.00 91.00 96 ALA A N 1
ATOM 746 C CA . ALA A 1 96 ? -8.765 -3.104 6.910 1.00 91.00 96 ALA A CA 1
ATOM 747 C C . ALA A 1 96 ? -7.879 -2.001 6.305 1.00 91.00 96 ALA A C 1
ATOM 749 O O . ALA A 1 96 ? -7.381 -2.166 5.194 1.00 91.00 96 ALA A O 1
ATOM 750 N N . GLY A 1 97 ? -7.617 -0.924 7.055 1.00 93.31 97 GLY A N 1
ATOM 751 C CA . GLY A 1 97 ? -6.734 0.156 6.608 1.00 93.31 97 GLY A CA 1
ATOM 752 C C . GLY A 1 97 ? -5.283 -0.290 6.403 1.00 93.31 97 GLY A C 1
ATOM 753 O O . GLY A 1 97 ? -4.641 0.132 5.446 1.00 93.31 97 GLY A O 1
ATOM 754 N N . VAL A 1 98 ? -4.767 -1.180 7.257 1.00 95.12 98 VAL A N 1
ATOM 755 C CA . VAL A 1 98 ? -3.421 -1.758 7.093 1.00 95.12 98 VAL A CA 1
ATOM 756 C C . VAL A 1 98 ? -3.333 -2.609 5.824 1.00 95.12 98 VAL A C 1
ATOM 758 O O . VAL A 1 98 ? -2.343 -2.514 5.101 1.00 95.12 98 VAL A O 1
ATOM 761 N N . LEU A 1 99 ? -4.363 -3.408 5.527 1.00 95.38 99 LEU A N 1
ATOM 762 C CA . LEU A 1 99 ? -4.410 -4.215 4.304 1.00 95.38 99 LEU A CA 1
ATOM 763 C C . LEU A 1 99 ? -4.497 -3.345 3.044 1.00 95.38 99 LEU A C 1
ATOM 765 O O . LEU A 1 99 ? -3.768 -3.593 2.087 1.00 95.38 99 LEU A O 1
ATOM 769 N N . GLU A 1 100 ? -5.338 -2.310 3.056 1.00 97.25 100 GLU A N 1
ATOM 770 C CA . GLU A 1 100 ? -5.458 -1.364 1.939 1.00 97.25 100 GLU A CA 1
ATOM 771 C C . GLU A 1 100 ? -4.138 -0.617 1.693 1.00 97.25 100 GLU A C 1
ATOM 773 O O . GLU A 1 100 ? -3.703 -0.456 0.551 1.00 97.25 100 GLU A O 1
ATOM 778 N N . PHE A 1 101 ? -3.450 -0.213 2.764 1.00 96.81 101 PHE A N 1
ATOM 779 C CA . PHE A 1 101 ? -2.134 0.410 2.668 1.00 96.81 101 PHE A CA 1
ATOM 780 C C . PHE A 1 101 ? -1.077 -0.538 2.078 1.00 96.81 101 PHE A C 1
ATOM 782 O O . PHE A 1 101 ? -0.329 -0.134 1.188 1.00 96.81 101 PHE A O 1
ATOM 789 N N . ASP A 1 102 ? -1.024 -1.796 2.525 1.00 97.69 102 ASP A N 1
ATOM 790 C CA . ASP A 1 102 ? -0.109 -2.812 1.983 1.00 97.69 102 ASP A CA 1
ATOM 791 C C . ASP A 1 10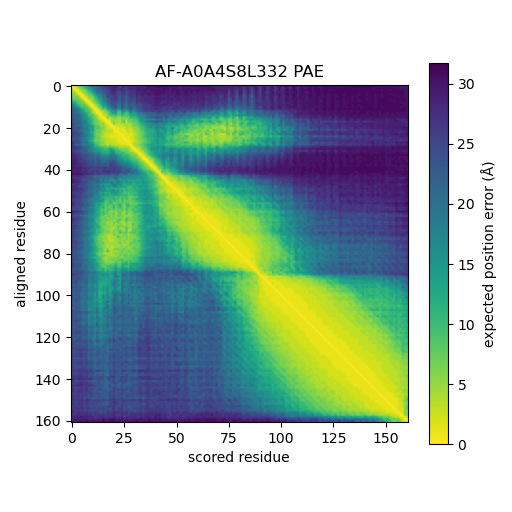2 ? -0.355 -3.066 0.485 1.00 97.69 102 ASP A C 1
ATOM 793 O O . ASP A 1 102 ? 0.588 -3.122 -0.308 1.00 97.69 102 ASP A O 1
ATOM 797 N N . GLU A 1 103 ? -1.620 -3.143 0.066 1.00 97.94 103 GLU A N 1
ATOM 798 C CA . GLU A 1 103 ? -1.987 -3.283 -1.345 1.00 97.94 103 GLU A CA 1
ATOM 799 C C . GLU A 1 103 ? -1.559 -2.061 -2.176 1.00 97.94 103 GLU A C 1
ATOM 801 O O . GLU A 1 103 ? -0.992 -2.210 -3.267 1.00 97.94 103 GLU A O 1
ATOM 806 N N . ALA A 1 104 ? -1.749 -0.851 -1.645 1.00 97.69 104 ALA A N 1
ATOM 807 C CA . ALA A 1 104 ? -1.289 0.377 -2.286 1.00 97.69 104 ALA A CA 1
ATOM 808 C C . ALA A 1 104 ? 0.244 0.412 -2.422 1.00 97.69 104 ALA A C 1
ATOM 810 O O . ALA A 1 104 ? 0.759 0.758 -3.489 1.00 97.69 104 ALA A O 1
ATOM 811 N N . CYS A 1 105 ? 0.981 -0.000 -1.385 1.00 98.00 105 CYS A N 1
ATOM 812 C CA . CYS A 1 105 ? 2.439 -0.106 -1.422 1.00 98.00 105 CYS A CA 1
ATOM 813 C C . CYS A 1 105 ? 2.916 -1.094 -2.491 1.00 98.00 105 CYS A C 1
ATOM 815 O O . CYS A 1 105 ? 3.773 -0.737 -3.299 1.00 98.00 105 CYS A O 1
ATOM 817 N N . LYS A 1 106 ? 2.328 -2.294 -2.551 1.00 98.06 106 LYS A N 1
ATOM 818 C CA . LYS A 1 106 ? 2.652 -3.308 -3.571 1.00 98.06 106 LYS A CA 1
ATOM 819 C C . LYS A 1 106 ? 2.372 -2.813 -4.984 1.00 98.06 106 LYS A C 1
ATOM 821 O O . LYS A 1 106 ? 3.168 -3.033 -5.894 1.00 98.06 106 LYS A O 1
ATOM 826 N N . THR A 1 107 ? 1.252 -2.120 -5.169 1.00 98.00 107 THR A N 1
ATOM 827 C CA . THR A 1 107 ? 0.888 -1.539 -6.466 1.00 98.00 107 THR A CA 1
ATOM 828 C C . THR A 1 107 ? 1.895 -0.471 -6.883 1.00 98.00 107 THR A C 1
ATOM 830 O O . THR A 1 107 ? 2.378 -0.484 -8.014 1.00 98.00 107 THR A O 1
ATOM 833 N N . MET A 1 108 ? 2.261 0.426 -5.964 1.00 97.88 108 MET A N 1
ATOM 834 C CA . MET A 1 108 ? 3.255 1.467 -6.222 1.00 97.88 108 MET A CA 1
ATOM 835 C C . MET A 1 108 ? 4.636 0.877 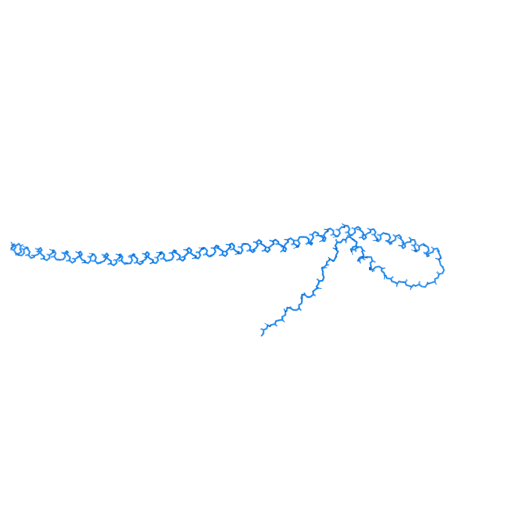-6.532 1.00 97.88 108 MET A C 1
ATOM 837 O O . MET A 1 108 ? 5.302 1.340 -7.457 1.00 97.88 108 MET A O 1
ATOM 841 N N . GLU A 1 109 ? 5.054 -0.162 -5.809 1.00 97.81 109 GLU A N 1
ATOM 842 C CA . GLU A 1 109 ? 6.299 -0.886 -6.081 1.00 97.81 109 GLU A CA 1
ATOM 843 C C . GLU A 1 109 ? 6.295 -1.498 -7.487 1.00 97.81 109 GLU A C 1
ATOM 845 O O . GLU A 1 109 ? 7.235 -1.283 -8.251 1.00 97.81 109 GLU A O 1
ATOM 850 N N . ALA A 1 110 ? 5.219 -2.193 -7.866 1.00 97.88 110 ALA A N 1
ATOM 851 C CA . ALA A 1 110 ? 5.094 -2.808 -9.185 1.00 97.88 110 ALA A CA 1
ATOM 852 C C . ALA A 1 110 ? 5.147 -1.774 -10.322 1.00 97.88 110 ALA A C 1
ATOM 854 O O . ALA A 1 110 ? 5.839 -1.989 -11.319 1.00 97.88 110 ALA A O 1
ATOM 855 N N . VAL A 1 111 ? 4.457 -0.638 -10.164 1.00 97.81 111 VAL A N 1
ATOM 856 C CA . VAL A 1 111 ? 4.503 0.468 -11.136 1.00 97.81 111 VAL A CA 1
ATOM 857 C C . VAL A 1 111 ? 5.918 1.029 -11.242 1.00 97.81 111 VAL A C 1
ATOM 859 O O . VAL A 1 111 ? 6.439 1.157 -12.346 1.00 97.81 111 VAL A O 1
ATOM 862 N N . THR A 1 112 ? 6.571 1.285 -10.108 1.00 97.88 112 THR A N 1
ATOM 863 C CA . THR A 1 112 ? 7.926 1.858 -10.077 1.00 97.88 112 THR A CA 1
ATOM 864 C C . THR A 1 112 ? 8.952 0.922 -10.722 1.00 97.88 112 THR A C 1
ATOM 866 O O . THR A 1 112 ? 9.836 1.377 -11.448 1.00 97.88 112 THR A O 1
ATOM 869 N N . LEU A 1 113 ? 8.844 -0.390 -10.488 1.00 98.00 113 LEU A N 1
ATOM 870 C CA . LEU A 1 113 ? 9.711 -1.383 -11.127 1.00 98.00 113 LEU A CA 1
ATOM 871 C C . LEU A 1 113 ? 9.511 -1.411 -12.645 1.00 98.00 113 LEU A C 1
ATOM 873 O O . LEU A 1 113 ? 10.492 -1.418 -13.384 1.00 98.00 113 LEU A O 1
ATOM 877 N N . ASN A 1 114 ? 8.260 -1.363 -13.106 1.00 98.12 114 ASN A N 1
ATOM 878 C CA . ASN A 1 114 ? 7.954 -1.330 -14.533 1.00 98.12 114 ASN A CA 1
ATOM 879 C C . ASN A 1 114 ? 8.495 -0.056 -15.210 1.00 98.12 114 ASN A C 1
ATOM 881 O O . ASN A 1 114 ? 9.144 -0.139 -16.248 1.00 98.12 114 ASN A O 1
ATOM 885 N N . GLU A 1 115 ? 8.297 1.114 -14.596 1.00 97.81 115 GLU A N 1
ATOM 886 C CA . GLU A 1 115 ? 8.844 2.383 -15.101 1.00 97.81 115 GLU A CA 1
ATOM 887 C C . GLU A 1 115 ? 10.377 2.362 -15.163 1.00 97.81 115 GLU A C 1
ATOM 889 O O . GLU A 1 115 ? 10.983 2.875 -16.107 1.00 97.81 115 GLU A O 1
ATOM 894 N N . PHE A 1 116 ? 11.024 1.756 -14.166 1.00 97.88 116 PHE A N 1
ATOM 895 C CA . PHE A 1 116 ? 12.474 1.611 -14.150 1.00 97.88 116 PHE A CA 1
ATOM 896 C C . PHE A 1 116 ? 12.978 0.715 -15.289 1.00 97.88 116 PHE A C 1
ATOM 898 O O . PHE A 1 116 ? 13.976 1.050 -15.939 1.00 97.88 116 PHE A O 1
ATOM 905 N N . ASP A 1 117 ? 12.298 -0.401 -15.549 1.00 98.12 117 ASP A N 1
ATOM 906 C CA . ASP A 1 117 ? 12.639 -1.301 -16.650 1.00 98.12 117 ASP A CA 1
ATOM 907 C C . ASP A 1 117 ? 12.418 -0.630 -18.014 1.00 98.12 117 ASP A C 1
ATOM 909 O O . ASP A 1 117 ? 13.323 -0.658 -18.855 1.00 98.12 117 ASP A O 1
ATOM 913 N N . GLU A 1 118 ? 11.299 0.074 -18.208 1.00 98.12 118 GLU A N 1
ATOM 914 C CA . GLU A 1 118 ? 11.031 0.851 -19.426 1.00 98.12 118 GLU A CA 1
ATOM 915 C C . GLU A 1 118 ? 12.110 1.919 -19.657 1.00 98.12 118 GLU A C 1
ATOM 917 O O . GLU A 1 118 ? 12.673 2.039 -20.750 1.00 98.12 118 GLU A O 1
ATOM 922 N N . LEU A 1 119 ? 12.482 2.662 -18.610 1.00 98.06 119 LEU A N 1
ATOM 923 C CA . LEU A 1 119 ? 13.537 3.670 -18.694 1.00 98.06 119 LEU A CA 1
ATOM 924 C C . LEU A 1 119 ? 14.882 3.054 -19.102 1.00 98.06 119 LEU A C 1
ATOM 926 O O . LEU A 1 119 ? 15.642 3.648 -19.874 1.00 98.06 119 LEU A O 1
ATOM 930 N N . LYS A 1 120 ? 15.190 1.860 -18.596 1.00 98.25 120 LYS A N 1
ATOM 931 C CA . LYS A 1 120 ? 16.423 1.137 -18.915 1.00 98.25 120 LYS A CA 1
ATOM 932 C C . LYS A 1 120 ? 16.447 0.666 -20.368 1.00 98.25 120 LYS A C 1
ATOM 934 O O . LYS A 1 120 ? 17.503 0.751 -21.006 1.00 98.25 120 LYS A O 1
ATOM 939 N N . GLU A 1 121 ? 15.318 0.201 -20.893 1.00 98.25 121 GLU A N 1
ATOM 940 C CA . GLU A 1 121 ? 15.172 -0.149 -22.309 1.00 98.25 121 GLU A CA 1
ATOM 941 C C . GLU A 1 121 ? 15.337 1.083 -23.202 1.00 98.25 121 GLU A C 1
ATOM 943 O O . GLU A 1 121 ? 16.217 1.099 -24.066 1.00 98.25 121 GLU A O 1
ATOM 948 N N . LEU A 1 122 ? 14.611 2.168 -22.916 1.00 98.19 122 LEU A N 1
ATOM 949 C CA . LEU A 1 122 ? 14.719 3.428 -23.658 1.00 98.19 122 LEU A CA 1
ATOM 950 C C . LEU A 1 122 ? 16.144 3.991 -23.641 1.00 98.19 122 LEU A C 1
ATOM 952 O O . LEU A 1 122 ? 16.646 4.481 -24.660 1.00 98.19 122 LEU A O 1
ATOM 956 N N . TYR A 1 123 ? 16.828 3.907 -22.499 1.00 98.06 123 TYR A N 1
ATOM 957 C CA . TYR A 1 123 ? 18.220 4.326 -22.380 1.00 98.06 123 TYR A CA 1
ATOM 958 C C . TYR A 1 123 ? 19.143 3.486 -23.269 1.00 98.06 123 TYR A C 1
ATOM 960 O O . TYR A 1 123 ? 19.999 4.030 -23.976 1.00 98.06 123 TYR A O 1
ATOM 968 N N . ARG A 1 124 ? 18.971 2.159 -23.259 1.00 98.25 124 ARG A N 1
ATOM 969 C CA . ARG A 1 124 ? 19.747 1.243 -24.100 1.00 98.25 124 ARG A CA 1
ATOM 970 C C . ARG A 1 124 ? 19.533 1.54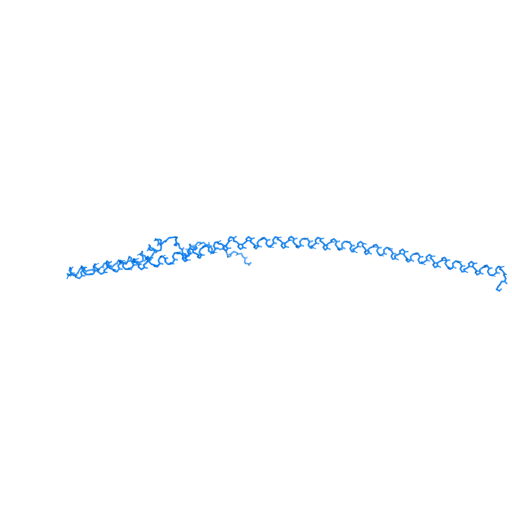6 -25.581 1.00 98.25 124 ARG A C 1
ATOM 972 O O . ARG A 1 124 ? 20.519 1.667 -26.309 1.00 98.25 124 ARG A O 1
ATOM 979 N N . ASP A 1 125 ? 18.288 1.711 -26.003 1.00 98.12 125 ASP A N 1
ATOM 980 C CA . ASP A 1 125 ? 17.934 1.981 -27.396 1.00 98.12 125 ASP A CA 1
ATOM 981 C C . ASP A 1 125 ? 18.476 3.330 -27.861 1.00 98.12 125 ASP A C 1
ATOM 983 O O . ASP A 1 125 ? 19.082 3.437 -28.929 1.00 98.12 125 ASP A O 1
ATOM 987 N N . THR A 1 126 ? 18.360 4.354 -27.015 1.00 98.06 126 THR A N 1
ATOM 988 C CA . THR A 1 126 ? 18.934 5.676 -27.284 1.00 98.06 126 THR A CA 1
ATOM 989 C C . THR A 1 126 ? 20.449 5.594 -27.440 1.00 98.06 126 THR A C 1
ATOM 991 O O . THR A 1 126 ? 21.013 6.182 -28.363 1.00 98.06 126 THR A O 1
ATOM 994 N N . ARG A 1 127 ? 21.129 4.830 -26.578 1.00 98.19 127 ARG A N 1
ATOM 995 C CA . ARG A 1 127 ? 22.580 4.637 -26.666 1.00 98.19 127 ARG A CA 1
ATOM 996 C C . ARG A 1 127 ? 22.985 3.939 -27.964 1.00 98.19 127 ARG A C 1
ATOM 998 O O . ARG A 1 127 ? 23.961 4.363 -28.579 1.00 98.19 127 ARG A O 1
ATOM 1005 N N . LEU A 1 128 ? 22.262 2.898 -28.377 1.00 98.06 128 LEU A N 1
ATOM 1006 C CA . LEU A 1 128 ? 22.515 2.214 -29.649 1.00 98.06 128 LEU A CA 1
ATOM 1007 C C . LEU A 1 128 ? 22.320 3.168 -30.829 1.00 98.06 128 LEU A C 1
ATOM 1009 O O . LEU A 1 128 ? 23.216 3.308 -31.655 1.00 98.06 128 LEU A O 1
ATOM 1013 N N . ARG A 1 129 ? 21.221 3.928 -30.830 1.00 98.00 129 ARG A N 1
ATOM 1014 C CA . ARG A 1 129 ? 20.938 4.924 -31.865 1.00 98.00 129 ARG A CA 1
ATOM 1015 C C . ARG A 1 129 ? 22.017 6.001 -31.963 1.00 98.00 129 ARG A C 1
ATOM 1017 O O . ARG A 1 129 ? 22.364 6.417 -33.062 1.00 98.00 129 ARG A O 1
ATOM 1024 N N . ILE A 1 130 ? 22.559 6.456 -30.832 1.00 98.00 130 ILE A N 1
ATOM 1025 C CA . ILE A 1 130 ? 23.678 7.407 -30.823 1.00 98.00 130 ILE A CA 1
ATOM 1026 C C . ILE A 1 130 ? 24.905 6.798 -31.509 1.00 98.00 130 ILE A C 1
ATOM 1028 O O . ILE A 1 130 ? 25.528 7.462 -32.334 1.00 98.00 130 ILE A O 1
ATOM 1032 N N . VAL A 1 131 ? 25.246 5.545 -31.196 1.00 98.06 131 VAL A N 1
ATOM 1033 C CA . VAL A 1 131 ? 26.378 4.847 -31.829 1.00 98.06 131 VAL A CA 1
ATOM 1034 C C . VAL A 1 131 ? 26.175 4.728 -33.340 1.00 98.06 131 VAL A C 1
ATOM 1036 O O . VAL A 1 131 ? 27.099 5.030 -34.096 1.00 98.06 131 VAL A O 1
ATOM 1039 N N . ASP A 1 132 ? 24.972 4.358 -33.778 1.00 98.12 132 ASP A N 1
ATOM 1040 C CA . ASP A 1 132 ? 24.646 4.244 -35.201 1.00 98.12 132 ASP A CA 1
ATOM 1041 C C . ASP A 1 132 ? 24.765 5.594 -35.920 1.00 98.12 132 ASP A C 1
ATOM 1043 O O . ASP A 1 132 ? 25.408 5.679 -36.964 1.00 98.12 132 ASP A O 1
ATOM 1047 N N . LEU A 1 133 ? 24.264 6.678 -35.319 1.00 98.25 133 LEU A N 1
ATOM 1048 C CA . LEU A 1 133 ? 24.407 8.030 -35.872 1.00 98.25 133 LEU A CA 1
ATOM 1049 C C . LEU A 1 133 ? 25.873 8.461 -35.998 1.00 98.25 133 LEU A C 1
ATOM 1051 O O . LEU A 1 133 ? 26.252 9.083 -36.990 1.00 98.25 133 LEU A O 1
ATOM 1055 N N . PHE A 1 134 ? 26.721 8.131 -35.019 1.00 98.06 134 PHE A N 1
ATOM 1056 C CA . PHE A 1 134 ? 28.156 8.417 -35.116 1.00 98.06 134 PHE A CA 1
ATOM 1057 C C . PHE A 1 134 ? 28.821 7.637 -36.249 1.00 98.06 134 PHE A C 1
ATOM 1059 O O . PHE A 1 134 ? 29.689 8.178 -36.938 1.00 98.06 134 PHE A O 1
ATOM 1066 N N . LYS A 1 135 ? 28.398 6.391 -36.471 1.00 98.06 135 LYS A N 1
ATOM 1067 C CA . LYS A 1 135 ? 28.881 5.575 -37.582 1.00 98.06 135 LYS A CA 1
ATOM 1068 C C . LYS A 1 135 ? 28.460 6.167 -38.929 1.00 98.06 135 LYS A C 1
ATOM 1070 O O . LYS A 1 135 ? 29.317 6.373 -39.785 1.00 98.06 135 LYS A O 1
ATOM 1075 N N . GLU A 1 136 ? 27.182 6.508 -39.093 1.00 98.06 136 GLU A N 1
ATOM 1076 C CA . GLU A 1 136 ? 26.668 7.163 -40.305 1.00 98.06 136 GLU A CA 1
ATOM 1077 C C . GLU A 1 136 ? 27.405 8.477 -40.593 1.00 98.06 136 GLU A C 1
ATOM 1079 O O . GLU A 1 136 ? 27.786 8.759 -41.731 1.00 98.06 136 GLU A O 1
ATOM 1084 N N . LEU A 1 137 ? 27.669 9.266 -39.550 1.00 97.94 137 LEU A N 1
ATOM 1085 C CA . LEU A 1 137 ? 28.414 10.512 -39.667 1.00 97.94 137 LEU A CA 1
ATOM 1086 C C . LEU A 1 137 ? 29.852 10.270 -40.151 1.00 97.94 137 LEU A C 1
ATOM 1088 O O . LEU A 1 137 ? 30.330 10.970 -41.045 1.00 97.94 137 LEU A O 1
ATOM 1092 N N . GLN A 1 138 ? 30.543 9.272 -39.596 1.00 98.06 138 GLN A N 1
ATOM 1093 C CA . GLN A 1 138 ? 31.899 8.910 -40.012 1.00 98.06 138 GLN A CA 1
ATOM 1094 C C . GLN A 1 138 ? 31.945 8.429 -41.471 1.00 98.06 138 GLN A C 1
ATOM 1096 O O . GLN A 1 138 ? 32.846 8.810 -42.226 1.00 98.06 138 GLN A O 1
ATOM 1101 N N . GLU A 1 139 ? 30.970 7.620 -41.884 1.00 97.88 139 GLU A N 1
ATOM 1102 C CA . GLU A 1 139 ? 30.831 7.160 -43.268 1.00 97.88 139 GLU A CA 1
ATOM 1103 C C . GLU A 1 139 ? 30.586 8.335 -44.226 1.00 97.88 139 GLU A C 1
ATOM 1105 O O . GLU A 1 139 ? 31.210 8.408 -45.289 1.00 97.88 139 GLU A O 1
ATOM 1110 N N . ALA A 1 140 ? 29.745 9.298 -43.836 1.00 97.75 140 ALA A N 1
ATOM 1111 C CA . ALA A 1 140 ? 29.498 10.509 -44.613 1.00 97.75 140 ALA A CA 1
ATOM 1112 C C . ALA A 1 140 ? 30.764 11.368 -44.772 1.00 97.75 140 ALA A C 1
ATOM 1114 O O . ALA A 1 140 ? 31.049 11.835 -45.878 1.00 97.75 140 ALA A O 1
ATOM 1115 N N . TYR A 1 141 ? 31.556 11.534 -43.706 1.00 97.88 141 TYR A N 1
ATOM 1116 C CA . TYR A 1 141 ? 32.840 12.239 -43.778 1.00 97.88 141 TYR A CA 1
ATOM 1117 C C . TYR A 1 141 ? 33.836 11.523 -44.689 1.00 97.88 141 TYR A C 1
ATOM 1119 O O . TYR A 1 141 ? 34.432 12.160 -45.551 1.00 97.88 141 TYR A O 1
ATOM 1127 N N . THR A 1 142 ? 33.942 10.199 -44.575 1.00 98.00 142 THR A N 1
ATOM 1128 C CA . THR A 1 142 ? 34.830 9.400 -45.431 1.00 98.00 142 THR A CA 1
ATOM 1129 C C . THR A 1 142 ? 34.426 9.519 -46.902 1.00 98.00 142 THR A C 1
ATOM 1131 O O . THR A 1 142 ? 35.274 9.706 -47.771 1.00 98.00 142 THR A O 1
ATOM 1134 N N . ARG A 1 143 ? 33.119 9.478 -47.198 1.00 97.56 143 ARG A N 1
ATOM 1135 C CA . ARG A 1 143 ? 32.606 9.678 -48.560 1.00 97.56 143 ARG A CA 1
ATOM 1136 C C . ARG A 1 143 ? 32.924 11.076 -49.084 1.00 97.56 143 ARG A C 1
ATOM 1138 O O . ARG A 1 143 ? 33.313 11.211 -50.238 1.00 97.56 143 ARG A O 1
ATOM 1145 N N . ARG A 1 144 ? 32.751 12.110 -48.258 1.00 97.69 144 ARG A N 1
ATOM 1146 C CA . ARG A 1 144 ? 33.097 13.488 -48.625 1.00 97.69 144 ARG A CA 1
ATOM 1147 C C . ARG A 1 144 ? 34.584 13.606 -48.953 1.00 97.69 144 ARG A C 1
ATOM 1149 O O . ARG A 1 144 ? 34.925 14.214 -49.959 1.00 97.69 144 ARG A O 1
ATOM 1156 N N . ASP A 1 145 ? 35.447 13.037 -48.121 1.00 97.62 145 ASP A N 1
ATOM 1157 C CA . ASP A 1 145 ? 36.894 13.108 -48.313 1.00 97.62 145 ASP A CA 1
ATOM 1158 C C . ASP A 1 145 ? 37.312 12.370 -49.595 1.00 97.62 145 ASP A C 1
ATOM 1160 O O . ASP A 1 145 ? 38.115 12.890 -50.364 1.00 97.62 145 ASP A O 1
ATOM 1164 N N . GLN A 1 146 ? 36.682 11.230 -49.901 1.00 96.62 146 GLN A N 1
ATOM 1165 C CA . GLN A 1 146 ? 36.889 10.534 -51.174 1.00 96.62 146 GLN A CA 1
ATOM 1166 C C . GLN A 1 146 ? 36.453 11.378 -52.380 1.00 96.62 146 GLN A C 1
ATOM 1168 O O . GLN A 1 146 ? 37.200 11.487 -53.344 1.00 96.62 146 GLN A O 1
ATOM 1173 N N . LEU A 1 147 ? 35.277 12.013 -52.320 1.00 97.06 147 LEU A N 1
ATOM 1174 C CA . LEU A 1 147 ? 34.799 12.892 -53.394 1.00 97.06 147 LEU A CA 1
ATOM 1175 C C . LEU A 1 147 ? 35.737 14.081 -53.628 1.00 97.06 147 LEU A C 1
ATOM 1177 O O . LEU A 1 147 ? 35.920 14.494 -54.771 1.00 97.06 147 LEU A O 1
ATOM 1181 N N . TRP A 1 148 ? 36.329 14.626 -52.562 1.00 96.75 148 TRP A N 1
ATOM 1182 C CA . TRP A 1 148 ? 37.338 15.676 -52.680 1.00 96.75 148 TRP A CA 1
ATOM 1183 C C . TRP A 1 148 ? 38.594 15.186 -53.394 1.00 96.75 148 TRP A C 1
ATOM 1185 O O . TRP A 1 148 ? 39.059 15.870 -54.298 1.00 96.75 148 TRP A O 1
ATOM 1195 N N . LEU A 1 149 ? 39.107 14.006 -53.036 1.00 96.75 149 LEU A N 1
ATOM 1196 C CA . LEU A 1 149 ? 40.261 13.406 -53.715 1.00 96.75 149 LEU A CA 1
ATOM 1197 C C . LEU A 1 149 ? 39.972 13.116 -55.194 1.00 96.75 149 LEU A C 1
ATOM 1199 O O . LEU A 1 149 ? 40.815 13.374 -56.051 1.00 96.75 149 LEU A O 1
ATOM 1203 N N . ASP A 1 150 ? 38.780 12.602 -55.500 1.00 96.06 150 ASP A N 1
ATOM 1204 C CA . ASP A 1 150 ? 38.366 12.308 -56.873 1.00 96.06 150 ASP A CA 1
ATOM 1205 C C . ASP A 1 150 ? 38.257 13.595 -57.712 1.00 96.06 150 ASP A C 1
ATOM 1207 O O . ASP A 1 150 ? 38.652 13.611 -58.879 1.00 96.06 150 ASP A O 1
ATOM 1211 N N . LEU A 1 151 ? 37.753 14.684 -57.117 1.00 94.75 151 LEU A N 1
ATOM 1212 C CA . LEU A 1 151 ? 37.681 15.996 -57.760 1.00 94.75 151 LEU A CA 1
ATOM 1213 C C . LEU A 1 151 ? 39.072 16.585 -58.016 1.00 94.75 151 LEU A C 1
ATOM 1215 O O . LEU A 1 151 ? 39.319 17.075 -59.115 1.00 94.75 151 LEU A O 1
ATOM 1219 N N . ASP A 1 152 ? 39.958 16.536 -57.022 1.00 94.75 152 ASP A N 1
ATOM 1220 C CA . ASP A 1 152 ? 41.331 17.049 -57.115 1.00 94.75 152 ASP A CA 1
ATOM 1221 C C . ASP A 1 152 ? 42.081 16.365 -58.264 1.00 94.75 152 ASP A C 1
ATOM 1223 O O . ASP A 1 152 ? 42.597 17.008 -59.177 1.00 94.75 152 ASP A O 1
ATOM 1227 N N . LYS A 1 153 ? 41.974 15.035 -58.319 1.00 94.56 153 LYS A N 1
ATOM 1228 C CA . LYS A 1 153 ? 42.524 14.231 -59.407 1.00 94.56 153 LYS A CA 1
ATOM 1229 C C . LYS A 1 153 ? 41.940 14.603 -60.775 1.00 94.56 153 LYS A C 1
ATOM 1231 O O . LYS A 1 153 ? 42.675 14.670 -61.757 1.00 94.56 153 LYS A O 1
ATOM 1236 N N . ALA A 1 154 ? 40.631 14.839 -60.861 1.00 93.88 154 ALA A N 1
ATOM 1237 C CA . ALA A 1 154 ? 39.994 15.240 -62.114 1.00 93.88 154 ALA A CA 1
ATOM 1238 C C . ALA A 1 154 ? 40.447 16.635 -62.588 1.00 93.88 154 ALA A C 1
ATOM 1240 O O . ALA A 1 154 ? 40.540 16.869 -63.794 1.00 93.88 154 ALA A O 1
ATOM 1241 N N . LEU A 1 155 ? 40.736 17.556 -61.662 1.00 92.75 155 LEU A N 1
ATOM 1242 C CA . LEU A 1 155 ? 41.275 18.883 -61.978 1.00 92.75 155 LEU A CA 1
ATOM 1243 C C . LEU A 1 155 ? 42.713 18.805 -62.507 1.00 92.75 155 LEU A C 1
ATOM 1245 O O . LEU A 1 155 ? 43.017 19.453 -63.513 1.00 92.75 155 LEU A O 1
ATOM 1249 N N . ASP A 1 156 ? 43.551 17.969 -61.890 1.00 92.62 156 ASP A N 1
ATOM 1250 C CA . ASP A 1 156 ? 44.916 17.696 -62.353 1.00 92.62 156 ASP A CA 1
ATOM 1251 C C . ASP A 1 156 ? 44.918 17.081 -63.762 1.00 92.62 156 ASP A C 1
ATOM 1253 O O . ASP A 1 156 ? 45.653 17.520 -64.649 1.00 92.62 156 ASP A O 1
ATOM 1257 N N . GLU A 1 157 ? 44.048 16.095 -64.012 1.00 90.06 157 GLU A N 1
ATOM 1258 C CA . GLU A 1 157 ? 43.912 15.443 -65.323 1.00 90.06 157 GLU A CA 1
ATOM 1259 C C . GLU A 1 157 ? 43.383 16.396 -66.413 1.00 90.06 157 GLU A C 1
ATOM 1261 O O . GLU A 1 157 ? 43.736 16.253 -67.586 1.00 90.06 157 GLU A O 1
ATOM 1266 N N . ALA A 1 158 ? 42.569 17.390 -66.044 1.00 86.62 158 ALA A N 1
ATOM 1267 C CA . ALA A 1 158 ? 42.053 18.412 -66.956 1.00 86.62 158 ALA A CA 1
ATOM 1268 C C . ALA A 1 158 ? 43.054 19.551 -67.247 1.00 86.62 158 ALA A C 1
ATOM 1270 O O . ALA A 1 158 ? 42.749 20.429 -68.060 1.00 86.62 158 ALA A O 1
ATOM 1271 N N . GLY A 1 159 ? 44.229 19.557 -66.605 1.00 75.50 159 GLY A N 1
ATOM 1272 C CA . GLY A 1 159 ? 45.237 20.611 -66.750 1.00 75.50 159 GLY A CA 1
ATOM 1273 C C . GLY A 1 159 ? 44.788 21.969 -66.197 1.00 75.50 159 GLY A C 1
ATOM 1274 O O . GLY A 1 159 ? 45.222 23.004 -66.703 1.00 75.50 159 GLY A O 1
ATOM 1275 N N . MET A 1 160 ? 43.878 21.973 -65.212 1.00 61.53 160 MET A N 1
ATOM 1276 C CA . MET A 1 160 ? 43.357 23.188 -64.566 1.00 61.53 160 MET A CA 1
ATOM 1277 C C . MET A 1 160 ? 44.091 23.562 -63.267 1.00 61.53 160 MET A C 1
ATOM 1279 O O . MET A 1 160 ? 43.612 24.433 -62.537 1.00 61.53 160 MET A O 1
ATOM 1283 N N . MET A 1 161 ? 45.256 22.962 -63.008 1.00 55.59 161 MET A N 1
ATOM 1284 C CA . MET A 1 161 ? 46.181 23.363 -61.945 1.00 55.59 161 MET A CA 1
ATOM 1285 C C . MET A 1 161 ? 47.588 23.620 -62.486 1.00 55.59 161 MET A C 1
ATOM 1287 O O . MET A 1 161 ? 48.064 22.814 -63.316 1.00 55.59 161 MET A O 1
#

Mean predicted aligned error: 16.74 Å

Foldseek 3Di:
DDDDDPPDPPDPDDPDPDQALVVQLCVQVVVPPDDDDDDDDDDPPVVVVVVVVVVVVVVVSSVVSSVVSVPVNVVVVVVVVVVVCCVPPVCVVVVVVVVVVVVVVVVVVVVVVVVVVVVVVVVVVVVVVVVVVVVVVVVVVVVVVVVVVVVVVVCVVVVVD

Radius of gyration: 49.84 Å; Cα contacts (8 Å, |Δi|>4): 26; chains: 1; bounding box: 86×37×148 Å

Secondary structure (DSSP, 8-state):
---------S----S---SSHHHHHHHHHGGG---------S-HHHHHHHHHHHHHHHHHHHHHHHHHHHHHHHHHHHHHHHHHHHHHHHHHHHHHHHHHHHHHHHHHHHHHHHHHHHHHHHHHHHHHHHHHHHHHHHHHHHHHHHHHHHHHHHHHHTT--

Organism: Dendrothele bispora (strain CBS 962.96) (NCBI:txid1314807)